Protein AF-A0A916CK05-F1 (afdb_monomer_lite)

Sequence (108 aa):
DVVGCLLRAIESDKTGIFNVAGDGVLTIHEIAARLGKRCLVLPPGLLRLALRLLKALGLTQYGPEQLDFLRYRPVLDNTRLKRDFGYVPQLTSAQAFDLYLQSHRHGA

Structure (mmCIF, N/CA/C/O backbone):
data_AF-A0A916CK05-F1
#
_entry.id   AF-A0A916CK05-F1
#
loop_
_atom_site.group_PDB
_atom_site.id
_atom_site.type_symbol
_atom_site.label_atom_id
_atom_site.label_alt_id
_atom_site.label_comp_id
_atom_site.label_asym_id
_atom_site.label_entity_id
_atom_site.label_seq_id
_atom_site.pdbx_PDB_ins_code
_atom_site.Cartn_x
_atom_site.Cartn_y
_atom_site.Cartn_z
_atom_site.occupancy
_atom_site.B_iso_or_equiv
_atom_site.auth_seq_id
_atom_site.auth_comp_id
_atom_site.auth_asym_id
_atom_site.auth_atom_id
_atom_site.pdbx_PDB_model_num
ATOM 1 N N . ASP A 1 1 ? 6.501 -7.865 -7.358 1.00 96.50 1 ASP A N 1
ATOM 2 C CA . ASP A 1 1 ? 6.494 -6.656 -8.219 1.00 96.50 1 ASP A CA 1
ATOM 3 C C . ASP A 1 1 ? 7.608 -5.660 -7.936 1.00 96.50 1 ASP A C 1
ATOM 5 O O . ASP A 1 1 ? 8.371 -5.400 -8.850 1.00 96.50 1 ASP A O 1
ATOM 9 N N . VAL A 1 2 ? 7.770 -5.133 -6.712 1.00 97.00 2 VAL A N 1
ATOM 10 C CA . VAL A 1 2 ? 8.813 -4.116 -6.413 1.00 97.00 2 VAL A CA 1
ATOM 11 C C . VAL A 1 2 ? 10.206 -4.537 -6.895 1.00 97.00 2 VAL A C 1
ATOM 13 O O . VAL A 1 2 ? 10.851 -3.783 -7.615 1.00 97.00 2 VAL A O 1
ATOM 16 N N . VAL A 1 3 ? 10.637 -5.762 -6.580 1.00 97.44 3 VAL A N 1
ATOM 17 C CA . VAL A 1 3 ? 11.917 -6.311 -7.068 1.00 97.44 3 VAL A CA 1
ATOM 18 C C . VAL A 1 3 ? 11.972 -6.340 -8.598 1.00 97.44 3 VAL A C 1
ATOM 20 O O . VAL A 1 3 ? 12.971 -5.936 -9.177 1.00 97.44 3 VAL A O 1
ATOM 23 N N . GLY A 1 4 ? 10.891 -6.750 -9.267 1.00 96.56 4 GLY A N 1
ATOM 24 C CA . GLY A 1 4 ? 10.821 -6.758 -10.729 1.00 96.56 4 GLY A CA 1
ATOM 25 C C . GLY A 1 4 ? 10.899 -5.356 -11.340 1.00 96.56 4 GLY A C 1
ATOM 26 O O . GLY A 1 4 ? 11.552 -5.179 -12.364 1.00 96.56 4 GLY A O 1
ATOM 27 N N . CYS A 1 5 ? 10.300 -4.350 -10.695 1.00 96.75 5 CYS A N 1
ATOM 28 C CA . CYS A 1 5 ? 10.472 -2.953 -11.088 1.00 96.75 5 CYS A CA 1
ATOM 29 C C . CYS A 1 5 ? 11.924 -2.495 -10.918 1.00 96.75 5 CYS A C 1
ATOM 31 O O . CYS A 1 5 ? 12.442 -1.836 -11.808 1.00 96.75 5 CYS A O 1
ATOM 33 N N . LEU A 1 6 ? 12.586 -2.849 -9.811 1.00 96.50 6 LEU A N 1
ATOM 34 C CA . LEU A 1 6 ? 13.987 -2.486 -9.573 1.00 96.50 6 LEU A CA 1
ATOM 35 C C . LEU A 1 6 ? 14.925 -3.132 -10.595 1.00 96.50 6 LEU A C 1
ATOM 37 O O . LEU A 1 6 ? 15.767 -2.441 -11.155 1.00 96.50 6 LEU A O 1
ATOM 41 N N . LEU A 1 7 ? 14.741 -4.421 -10.892 1.00 96.38 7 LEU A N 1
ATOM 42 C CA . LEU A 1 7 ? 15.510 -5.111 -11.931 1.00 96.38 7 LEU A CA 1
ATOM 43 C C . LEU A 1 7 ? 15.323 -4.431 -13.291 1.00 96.38 7 LEU A C 1
ATOM 45 O O . LEU A 1 7 ? 16.298 -4.057 -13.933 1.00 96.38 7 LEU A O 1
ATOM 49 N N . ARG A 1 8 ? 14.074 -4.144 -13.678 1.00 94.88 8 ARG A N 1
ATOM 50 C CA . ARG A 1 8 ? 13.793 -3.416 -14.922 1.00 94.88 8 ARG A CA 1
ATOM 51 C C . ARG A 1 8 ? 14.370 -1.997 -14.932 1.00 94.88 8 ARG A C 1
ATOM 53 O O . ARG A 1 8 ? 14.751 -1.514 -15.992 1.00 94.88 8 ARG A O 1
ATOM 60 N N . ALA A 1 9 ? 14.415 -1.315 -13.791 1.00 95.25 9 ALA A N 1
ATOM 61 C CA . ALA A 1 9 ? 15.016 0.012 -13.689 1.00 95.25 9 ALA A CA 1
ATOM 62 C C . ALA A 1 9 ? 16.540 -0.030 -13.873 1.00 95.25 9 ALA A C 1
ATOM 64 O O . ALA A 1 9 ? 17.103 0.915 -14.403 1.00 95.25 9 ALA A O 1
ATOM 65 N N . ILE A 1 10 ? 17.200 -1.119 -13.468 1.00 96.19 10 ILE A N 1
ATOM 66 C CA . ILE A 1 10 ? 18.637 -1.325 -13.709 1.00 96.19 10 ILE A CA 1
ATOM 67 C C . ILE A 1 10 ? 18.899 -1.647 -15.189 1.00 96.19 10 ILE A C 1
ATOM 69 O O . ILE A 1 10 ? 19.906 -1.225 -15.746 1.00 96.19 10 ILE A O 1
ATOM 73 N N . GLU A 1 11 ? 17.988 -2.377 -15.831 1.00 95.19 11 GLU A N 1
ATOM 74 C CA . GLU A 1 11 ? 18.108 -2.825 -17.225 1.00 95.19 11 GLU A CA 1
ATOM 75 C C . GLU A 1 11 ? 17.568 -1.820 -18.262 1.00 95.19 11 GLU A C 1
ATOM 77 O O . GLU A 1 11 ? 17.575 -2.111 -19.458 1.00 95.19 11 GLU A O 1
ATOM 82 N N . SER A 1 12 ? 17.053 -0.659 -17.843 1.00 93.62 12 SER A N 1
ATOM 83 C CA . SER A 1 12 ? 16.474 0.334 -18.756 1.00 93.62 12 SER A CA 1
ATOM 84 C C . SER A 1 12 ? 16.853 1.764 -18.397 1.00 93.62 12 SER A C 1
ATOM 86 O O . SER A 1 12 ? 17.025 2.101 -17.233 1.00 93.62 12 SER A O 1
ATOM 88 N N . ASP A 1 13 ? 16.857 2.648 -19.393 1.00 94.25 13 ASP A N 1
ATOM 89 C CA . ASP A 1 13 ? 17.136 4.080 -19.202 1.00 94.25 13 ASP A CA 1
ATOM 90 C C . ASP A 1 13 ? 15.910 4.877 -18.703 1.00 94.25 13 ASP A C 1
ATOM 92 O O . ASP A 1 13 ? 15.867 6.109 -18.765 1.00 94.25 13 ASP A O 1
ATOM 96 N N . LYS A 1 14 ? 14.851 4.191 -18.249 1.00 92.31 14 LYS A N 1
ATOM 97 C CA . LYS A 1 14 ? 13.596 4.839 -17.856 1.00 92.31 14 LYS A CA 1
ATOM 98 C C . LYS A 1 14 ? 13.718 5.472 -16.476 1.00 92.31 14 LYS A C 1
ATOM 100 O O . LYS A 1 14 ? 13.867 4.786 -15.470 1.00 92.31 14 LYS A O 1
ATOM 105 N N . THR A 1 15 ? 13.541 6.787 -16.421 1.00 92.94 15 THR A N 1
ATOM 106 C CA . THR A 1 15 ? 13.596 7.574 -15.185 1.00 92.94 15 THR A CA 1
ATOM 107 C C . THR A 1 15 ? 12.246 8.215 -14.869 1.00 92.94 15 THR A C 1
ATOM 109 O O . THR A 1 15 ? 11.406 8.425 -15.747 1.00 92.94 15 THR A O 1
ATOM 112 N N . GLY A 1 16 ? 12.009 8.509 -13.590 1.00 94.31 16 GLY A N 1
ATOM 113 C CA . GLY A 1 16 ? 10.806 9.201 -13.134 1.00 94.31 16 GLY A CA 1
ATOM 114 C C . GLY A 1 16 ? 10.203 8.614 -11.863 1.00 94.31 16 GLY A C 1
ATOM 115 O O . GLY A 1 16 ? 10.717 7.666 -11.275 1.00 94.31 16 GLY A O 1
ATOM 116 N N . ILE A 1 17 ? 9.089 9.209 -11.443 1.00 96.44 17 ILE A N 1
ATOM 117 C CA . ILE A 1 17 ? 8.328 8.794 -10.263 1.00 96.44 17 ILE A CA 1
ATOM 118 C C . ILE A 1 17 ? 7.149 7.941 -10.730 1.00 96.44 17 ILE A C 1
ATOM 120 O O . ILE A 1 17 ? 6.298 8.414 -11.491 1.00 96.44 17 ILE A O 1
ATOM 124 N N . PHE A 1 18 ? 7.096 6.699 -10.253 1.00 97.12 18 PHE A N 1
ATOM 125 C CA . PHE A 1 18 ? 6.056 5.731 -10.588 1.00 97.12 18 PHE A CA 1
ATOM 126 C C . PHE A 1 18 ? 5.463 5.124 -9.321 1.00 97.12 18 PHE A C 1
ATOM 128 O O . PHE A 1 18 ? 6.185 4.776 -8.389 1.00 97.12 18 PHE A O 1
ATOM 135 N N . ASN A 1 19 ? 4.144 4.946 -9.311 1.00 97.25 19 ASN A N 1
ATOM 136 C CA . ASN A 1 19 ? 3.477 4.214 -8.247 1.00 97.25 19 ASN A CA 1
ATOM 137 C C . ASN A 1 19 ? 3.536 2.716 -8.537 1.00 97.25 19 ASN A C 1
ATOM 139 O O . ASN A 1 19 ? 2.998 2.255 -9.546 1.00 97.25 19 ASN A O 1
ATOM 143 N N . VAL A 1 20 ? 4.151 1.952 -7.638 1.00 96.88 20 VAL A N 1
ATOM 144 C CA . VAL A 1 20 ?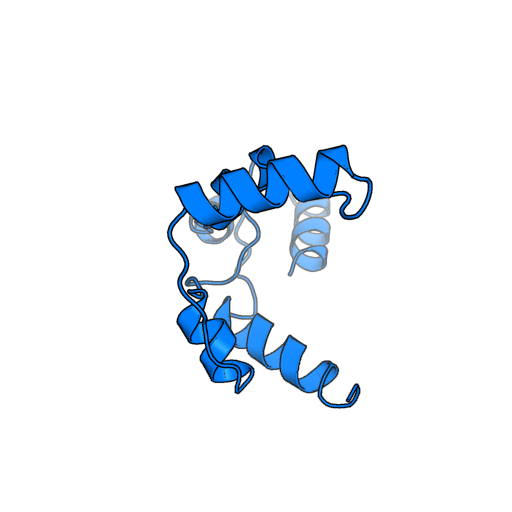 4.159 0.488 -7.709 1.00 96.88 20 VAL A CA 1
ATOM 145 C C . VAL A 1 20 ? 2.982 -0.048 -6.902 1.00 96.88 20 VAL A C 1
ATOM 147 O O . VAL A 1 20 ? 3.055 -0.165 -5.683 1.00 96.88 20 VAL A O 1
ATOM 150 N N . ALA A 1 21 ? 1.885 -0.348 -7.591 1.00 97.00 21 ALA A N 1
ATOM 151 C CA . ALA A 1 21 ? 0.671 -0.906 -7.002 1.00 97.00 21 ALA A CA 1
ATOM 152 C C . ALA A 1 21 ? -0.034 -1.822 -8.003 1.00 97.00 21 ALA A C 1
ATOM 154 O O . ALA A 1 21 ? 0.051 -1.582 -9.207 1.00 97.00 21 ALA A O 1
ATOM 155 N N . GLY A 1 22 ? -0.737 -2.843 -7.511 1.00 97.31 22 GLY A N 1
ATOM 156 C CA . GLY A 1 22 ? -1.625 -3.661 -8.333 1.00 97.31 22 GLY A CA 1
ATOM 157 C C . GLY A 1 22 ? -2.855 -2.879 -8.795 1.00 97.31 22 GLY A C 1
ATOM 158 O O . GLY A 1 22 ? -3.172 -1.819 -8.258 1.00 97.31 22 GLY A O 1
ATOM 159 N N . ASP A 1 23 ? -3.562 -3.409 -9.790 1.00 97.88 23 ASP A N 1
ATOM 160 C CA . ASP A 1 23 ? -4.807 -2.794 -10.254 1.00 97.88 23 ASP A CA 1
ATOM 161 C C . ASP A 1 23 ? -5.902 -2.838 -9.184 1.00 97.88 23 ASP A C 1
ATOM 163 O O . ASP A 1 23 ? -6.018 -3.796 -8.411 1.00 97.88 23 ASP A O 1
ATOM 167 N N . GLY A 1 24 ? -6.720 -1.786 -9.168 1.00 96.38 24 GLY A N 1
ATOM 168 C CA . GLY A 1 24 ? -7.812 -1.618 -8.219 1.00 96.38 24 GLY A CA 1
ATOM 169 C C . GLY A 1 24 ? -7.356 -1.237 -6.810 1.00 96.38 24 GLY A C 1
ATOM 170 O O . GLY A 1 24 ? -6.172 -1.113 -6.497 1.00 96.38 24 GLY A O 1
ATOM 171 N N . VAL A 1 25 ? -8.340 -1.043 -5.938 1.00 95.69 25 VAL A N 1
ATOM 172 C CA . VAL A 1 25 ? -8.151 -0.649 -4.540 1.00 95.69 25 VAL A CA 1
ATOM 173 C C . VAL A 1 25 ? -9.012 -1.534 -3.651 1.00 95.69 25 VAL A C 1
ATOM 175 O O . VAL A 1 25 ? -10.050 -2.020 -4.087 1.00 95.69 25 VAL A O 1
ATOM 178 N N . LEU A 1 26 ? -8.594 -1.719 -2.400 1.00 95.06 26 LEU A N 1
ATOM 179 C CA . LEU A 1 26 ? -9.424 -2.343 -1.373 1.00 95.06 26 LEU A CA 1
ATOM 180 C C . LEU A 1 26 ? -9.854 -1.304 -0.337 1.00 95.06 26 LEU A C 1
ATOM 182 O O . LEU A 1 26 ? -9.040 -0.562 0.235 1.00 95.06 26 LEU A O 1
ATOM 186 N N . THR A 1 27 ? -11.151 -1.269 -0.068 1.00 93.50 27 THR A N 1
ATOM 187 C CA . THR A 1 27 ? -11.744 -0.535 1.046 1.00 93.50 27 THR A CA 1
ATOM 188 C C . THR A 1 27 ? -11.508 -1.268 2.368 1.00 93.50 27 THR A C 1
ATOM 190 O O . THR A 1 27 ? -11.256 -2.472 2.409 1.00 93.50 27 THR A O 1
ATOM 193 N N . ILE A 1 28 ? -11.629 -0.549 3.488 1.00 92.25 28 ILE A N 1
ATOM 194 C CA . ILE A 1 28 ? -11.537 -1.155 4.827 1.00 92.25 28 ILE A CA 1
ATOM 195 C C . ILE A 1 28 ? -12.616 -2.230 5.022 1.00 92.25 28 ILE A C 1
ATOM 197 O O . ILE A 1 28 ? -12.342 -3.265 5.621 1.00 92.25 28 ILE A O 1
ATOM 201 N N . HIS A 1 29 ? -13.820 -2.019 4.486 1.00 93.62 29 HIS A N 1
ATOM 202 C CA . HIS A 1 29 ? -14.915 -2.984 4.586 1.00 93.62 29 HIS A CA 1
ATOM 203 C C . HIS A 1 29 ? -14.608 -4.277 3.821 1.00 93.62 29 HIS A C 1
ATOM 205 O O . HIS A 1 29 ? -14.831 -5.363 4.346 1.00 93.62 29 HIS A O 1
ATOM 211 N N . GLU A 1 30 ? -14.029 -4.176 2.624 1.00 95.50 30 GLU A N 1
ATOM 212 C CA . GLU A 1 30 ? -13.602 -5.338 1.837 1.00 95.50 30 GLU A CA 1
ATOM 213 C C . GLU A 1 30 ? -12.448 -6.105 2.489 1.00 95.50 30 GLU A C 1
ATOM 215 O O . GLU A 1 30 ? -12.423 -7.336 2.440 1.00 95.50 30 GLU A O 1
ATOM 220 N N . ILE A 1 31 ? -11.509 -5.389 3.113 1.00 94.94 31 ILE A N 1
ATOM 221 C CA . ILE A 1 31 ? -10.431 -5.978 3.916 1.00 94.94 31 ILE A CA 1
ATOM 222 C C . ILE A 1 31 ? -11.020 -6.718 5.123 1.00 94.94 31 ILE A C 1
ATOM 224 O O . ILE A 1 31 ? -10.683 -7.875 5.364 1.00 94.94 31 ILE A O 1
ATOM 228 N N . ALA A 1 32 ? -11.926 -6.076 5.866 1.00 94.38 32 ALA A N 1
ATOM 229 C CA . ALA A 1 32 ? -12.568 -6.657 7.042 1.00 94.38 32 ALA A CA 1
ATOM 230 C C . ALA A 1 32 ? -13.378 -7.913 6.685 1.00 94.38 32 ALA A C 1
ATOM 232 O O . ALA A 1 32 ? -13.244 -8.931 7.361 1.00 94.38 32 ALA A O 1
ATOM 233 N N . ALA A 1 33 ? -14.135 -7.875 5.584 1.00 95.12 33 ALA A N 1
ATOM 234 C CA . ALA A 1 33 ? -14.883 -9.022 5.079 1.00 95.12 33 ALA A CA 1
ATOM 235 C C . ALA A 1 33 ? -13.963 -10.210 4.752 1.00 95.12 33 ALA A C 1
ATOM 237 O O . ALA A 1 33 ? -14.220 -11.323 5.207 1.00 95.12 33 ALA A O 1
ATOM 238 N N . ARG A 1 34 ? -12.847 -9.976 4.046 1.00 94.81 34 ARG A N 1
ATOM 239 C CA . ARG A 1 34 ? -11.846 -11.018 3.738 1.00 94.81 34 ARG A CA 1
ATOM 240 C C . ARG A 1 34 ? -11.158 -11.585 4.981 1.00 94.81 34 ARG A C 1
ATOM 242 O O . ARG A 1 34 ? -10.811 -12.761 5.009 1.00 94.81 34 ARG A O 1
ATOM 249 N N . LEU A 1 35 ? -10.986 -10.760 6.013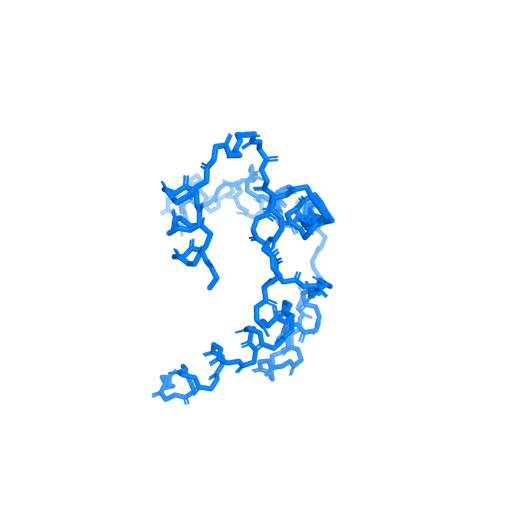 1.00 93.62 35 LEU A N 1
ATOM 250 C CA . LEU A 1 35 ? -10.451 -11.164 7.316 1.00 93.62 35 LEU A CA 1
ATOM 251 C C . LEU A 1 35 ? -11.484 -11.859 8.220 1.00 93.62 35 LEU A C 1
ATOM 253 O O . LEU A 1 35 ? -11.112 -12.317 9.298 1.00 93.62 35 LEU A O 1
ATOM 257 N N . GLY A 1 36 ? -12.768 -11.887 7.847 1.00 93.56 36 GLY A N 1
ATOM 258 C CA . GLY A 1 36 ? -13.844 -12.354 8.727 1.00 93.56 36 GLY A CA 1
ATOM 259 C C . GLY A 1 36 ? -14.045 -11.473 9.969 1.00 93.56 36 GLY A C 1
ATOM 260 O O . GLY A 1 36 ? -14.507 -11.953 11.002 1.00 93.56 36 GLY A O 1
ATOM 261 N N . LYS A 1 37 ? -13.674 -10.188 9.903 1.00 94.12 37 LYS A N 1
ATOM 262 C CA . LYS A 1 37 ? -13.757 -9.233 11.018 1.00 94.12 37 LYS A CA 1
ATOM 263 C C . LYS A 1 37 ? -14.895 -8.236 10.814 1.00 94.12 37 LYS A C 1
ATOM 265 O O . LYS A 1 37 ? -15.203 -7.830 9.696 1.00 94.12 37 LYS A O 1
ATOM 270 N N . ARG A 1 38 ? -15.501 -7.791 11.918 1.00 93.81 38 ARG A N 1
ATOM 271 C CA . ARG A 1 38 ? -16.498 -6.708 11.904 1.00 93.81 38 ARG A CA 1
ATOM 272 C C . ARG A 1 38 ? -15.785 -5.356 11.872 1.00 93.81 38 ARG A C 1
ATOM 274 O O . ARG A 1 38 ? -14.823 -5.150 12.608 1.00 93.81 38 ARG A O 1
ATOM 281 N N . CYS A 1 39 ? -16.273 -4.436 11.045 1.00 92.62 39 CYS A N 1
ATOM 282 C CA . CYS A 1 39 ? -15.773 -3.064 10.999 1.00 92.62 39 CYS A CA 1
ATOM 283 C C . CYS A 1 39 ? -16.567 -2.187 11.978 1.00 92.62 39 CYS A C 1
ATOM 285 O O . CYS A 1 39 ? -17.789 -2.096 11.865 1.00 92.62 39 CYS A O 1
ATOM 287 N N . LEU A 1 40 ? -15.886 -1.540 12.928 1.00 91.44 40 LEU A N 1
ATOM 288 C CA . LEU A 1 40 ? -16.488 -0.555 13.829 1.00 91.44 40 LEU A CA 1
ATOM 289 C C . LEU A 1 40 ? -16.255 0.849 13.262 1.00 91.44 40 LEU A C 1
ATOM 291 O O . LEU A 1 40 ? -15.112 1.283 13.127 1.00 91.44 40 LEU A O 1
ATOM 295 N N . VAL A 1 41 ? -17.333 1.561 12.939 1.00 90.12 41 VAL A N 1
ATOM 296 C CA . VAL A 1 41 ? -17.264 2.929 12.409 1.00 90.12 41 VAL A CA 1
ATOM 297 C C . VAL A 1 41 ? -17.507 3.910 13.550 1.00 90.12 41 VAL A C 1
ATOM 299 O O . VAL A 1 41 ? -18.592 3.945 14.124 1.00 90.12 41 VAL A O 1
ATOM 302 N N . LEU A 1 42 ? -16.488 4.701 13.887 1.00 90.38 42 LEU A N 1
ATOM 303 C CA . LEU A 1 42 ? -16.539 5.683 14.970 1.00 90.38 42 LEU A CA 1
ATOM 304 C C . LEU A 1 42 ? -16.488 7.115 14.419 1.00 90.38 42 LEU A C 1
ATOM 306 O O . LEU A 1 42 ? -15.768 7.368 13.448 1.00 90.38 42 LEU A O 1
ATOM 310 N N . PRO A 1 43 ? -17.179 8.081 15.053 1.00 91.50 43 PRO A N 1
ATOM 311 C CA . PRO A 1 43 ? -17.043 9.488 14.701 1.00 91.50 43 PRO A CA 1
ATOM 312 C C . PRO A 1 43 ? -15.584 9.966 14.839 1.00 91.50 43 PRO A C 1
ATOM 314 O O . PRO A 1 43 ? -14.968 9.742 15.886 1.00 91.50 43 PRO A O 1
ATOM 317 N N . PRO A 1 44 ? -15.024 10.693 13.851 1.00 90.12 44 PRO A N 1
ATOM 318 C CA . PRO A 1 44 ? -13.627 11.133 13.899 1.00 90.12 44 PRO A CA 1
ATOM 319 C C . PRO A 1 44 ? -13.285 11.996 15.120 1.00 90.12 44 PRO A C 1
ATOM 321 O O . PRO A 1 44 ? -12.185 11.894 15.655 1.00 90.12 44 PRO A O 1
ATOM 324 N N . GLY A 1 45 ? -14.220 12.833 15.585 1.00 92.12 45 GLY A N 1
ATOM 325 C CA . GLY A 1 45 ? -14.021 13.679 16.767 1.00 92.12 45 GLY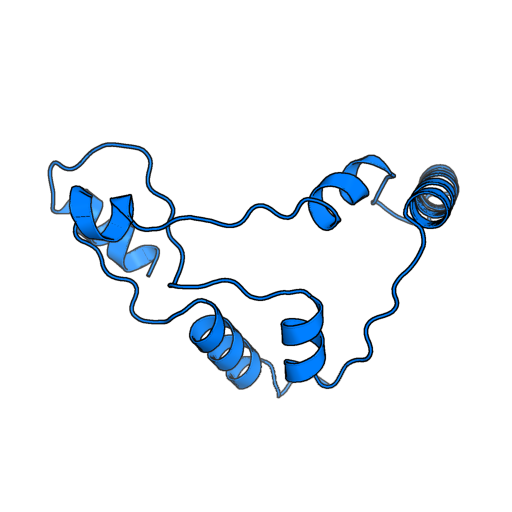 A CA 1
ATOM 326 C C . GLY A 1 45 ? -13.829 12.870 18.052 1.00 92.12 45 GLY A C 1
ATOM 327 O O . GLY A 1 45 ? -12.928 13.172 18.833 1.00 92.12 45 GLY A O 1
ATOM 328 N N . LEU A 1 46 ? -14.612 11.797 18.220 1.00 93.56 46 LEU A N 1
ATOM 329 C CA . LEU A 1 46 ? -14.488 10.880 19.353 1.00 93.56 46 LEU A CA 1
ATOM 330 C C . LEU A 1 46 ? -13.115 10.203 19.349 1.00 93.56 46 LEU A C 1
ATOM 332 O O . LEU A 1 46 ? -12.417 10.199 20.361 1.00 93.56 46 LEU A O 1
ATOM 336 N N . LEU A 1 47 ? -12.699 9.690 18.189 1.00 92.56 47 LEU A N 1
ATOM 337 C CA . LEU A 1 47 ? -11.424 8.990 18.058 1.00 92.56 47 LEU A CA 1
ATOM 338 C C . LEU A 1 47 ? -10.231 9.940 18.257 1.00 92.56 47 LEU A C 1
ATOM 340 O O . LEU A 1 47 ? -9.252 9.583 18.908 1.00 92.56 47 LEU A O 1
ATOM 344 N N . ARG A 1 48 ? -10.341 11.187 17.781 1.00 93.00 48 ARG A N 1
ATOM 345 C CA . ARG A 1 48 ? -9.340 12.242 17.992 1.00 93.00 48 ARG A CA 1
ATOM 346 C C . ARG A 1 48 ? -9.176 12.585 19.474 1.00 93.00 48 ARG A C 1
ATOM 348 O O . ARG A 1 48 ? -8.046 12.721 19.937 1.00 93.00 48 ARG A O 1
ATOM 355 N N . LEU A 1 49 ? -10.279 12.723 20.215 1.00 94.25 49 LEU A N 1
ATOM 356 C CA . LEU A 1 49 ? -10.244 12.982 21.656 1.00 94.25 49 LEU A CA 1
ATOM 357 C C . LEU A 1 49 ? -9.626 11.805 22.419 1.00 94.25 49 LEU A C 1
ATOM 359 O O . LEU A 1 49 ? -8.732 12.013 23.235 1.00 94.25 49 LEU A O 1
ATOM 363 N N . ALA A 1 50 ? -10.053 10.579 22.106 1.00 93.75 50 ALA A N 1
ATOM 364 C CA . ALA A 1 50 ? -9.520 9.372 22.728 1.00 93.75 50 ALA A CA 1
ATOM 365 C C . ALA A 1 50 ? -8.001 9.246 22.519 1.00 93.75 50 ALA A C 1
ATOM 367 O O . ALA A 1 50 ? -7.266 9.084 23.490 1.00 93.75 50 ALA A O 1
ATOM 368 N N . LEU A 1 51 ? -7.512 9.410 21.282 1.00 93.25 51 LEU A N 1
ATOM 369 C CA . LEU A 1 51 ? -6.075 9.357 20.981 1.00 93.25 51 LEU A CA 1
ATOM 370 C C . LEU A 1 51 ? -5.284 10.462 21.696 1.00 93.25 51 LEU A C 1
ATOM 372 O O . LEU A 1 51 ? -4.186 10.204 22.181 1.00 93.25 51 LEU A O 1
ATOM 376 N N . ARG A 1 52 ? -5.837 11.679 21.826 1.00 93.81 52 ARG A N 1
ATOM 377 C CA . ARG A 1 52 ? -5.195 12.763 22.596 1.00 93.81 52 ARG A CA 1
ATOM 378 C C . ARG A 1 52 ? -4.996 12.386 24.062 1.00 93.81 52 ARG A C 1
ATOM 380 O O . ARG A 1 52 ? -3.906 12.596 24.586 1.00 93.81 52 ARG A O 1
ATOM 387 N N . LEU A 1 53 ? -6.029 11.841 24.705 1.00 95.62 53 LEU A N 1
ATOM 388 C CA . LEU A 1 53 ? -5.970 11.437 26.112 1.00 95.62 53 LEU A CA 1
ATOM 389 C C . LEU A 1 53 ? -5.020 10.256 26.315 1.00 95.62 53 LEU A C 1
ATOM 391 O O . LEU A 1 53 ? -4.136 10.322 27.163 1.00 95.62 53 LEU A O 1
ATOM 395 N N . LEU A 1 54 ? -5.150 9.206 25.500 1.00 94.88 54 LEU A N 1
ATOM 396 C CA . LEU A 1 54 ? -4.295 8.023 25.595 1.00 94.88 54 LEU A CA 1
ATOM 397 C C . LEU A 1 54 ? -2.815 8.371 25.386 1.00 94.88 54 LEU A C 1
ATOM 399 O O . LEU A 1 54 ? -1.966 7.847 26.103 1.00 94.88 54 LEU A O 1
ATOM 403 N N . LYS A 1 55 ? -2.498 9.277 24.449 1.00 93.38 55 LYS A N 1
ATOM 404 C CA . LYS A 1 55 ? -1.122 9.736 24.211 1.00 93.38 55 LYS A CA 1
ATOM 405 C C . LYS A 1 55 ? -0.584 10.555 25.384 1.00 93.38 55 LYS A C 1
ATOM 407 O O . LYS A 1 55 ? 0.547 10.333 25.799 1.00 93.38 55 LYS A O 1
ATOM 412 N N . ALA A 1 56 ? -1.391 11.457 25.951 1.00 93.50 56 ALA A N 1
ATOM 413 C CA . ALA A 1 56 ? -1.002 12.238 27.129 1.00 93.50 56 ALA A CA 1
ATOM 414 C C . ALA A 1 56 ? -0.720 11.356 28.360 1.00 93.50 56 ALA A C 1
ATOM 416 O O . ALA A 1 56 ? 0.146 11.686 29.163 1.00 93.50 56 ALA A O 1
ATOM 417 N N . LEU A 1 57 ? -1.416 10.222 28.481 1.00 96.38 57 LEU A N 1
ATOM 418 C CA . LEU A 1 57 ? -1.211 9.229 29.540 1.00 96.38 57 LEU A CA 1
ATOM 419 C C . LEU A 1 57 ? -0.086 8.219 29.240 1.00 96.38 57 LEU A C 1
ATOM 421 O O . LEU A 1 57 ? 0.158 7.333 30.052 1.00 96.38 57 LEU A O 1
ATOM 425 N N . GLY A 1 58 ? 0.573 8.299 28.078 1.00 94.31 58 GLY A N 1
ATOM 426 C CA . GLY A 1 58 ? 1.610 7.342 27.671 1.00 94.31 58 GLY A CA 1
ATOM 427 C C . GLY A 1 58 ? 1.090 5.938 27.327 1.00 94.31 58 GLY A C 1
ATOM 428 O O . GLY A 1 58 ? 1.877 5.004 27.220 1.00 94.31 58 GLY A O 1
ATOM 429 N N . LEU A 1 59 ? -0.225 5.774 27.137 1.00 95.50 59 LEU A N 1
ATOM 430 C CA . LEU A 1 59 ? -0.877 4.484 26.860 1.00 95.50 59 LEU A CA 1
ATOM 431 C C . LEU A 1 59 ? -0.900 4.121 25.369 1.00 95.50 59 LEU A C 1
ATOM 433 O O . LEU A 1 59 ? -1.296 3.020 24.994 1.00 95.50 59 LEU A O 1
ATOM 437 N N . THR A 1 60 ? -0.509 5.049 24.498 1.00 91.44 60 THR A N 1
ATOM 438 C CA . THR A 1 60 ? -0.346 4.800 23.067 1.00 91.44 60 THR A CA 1
ATOM 439 C C . THR A 1 60 ? 0.745 5.685 22.481 1.00 91.44 60 THR A C 1
ATOM 441 O O . THR A 1 60 ? 0.923 6.833 22.887 1.00 91.44 60 THR A O 1
ATOM 444 N N . GLN A 1 61 ? 1.441 5.163 21.474 1.00 89.12 61 GLN A N 1
ATOM 445 C CA . GLN A 1 61 ? 2.365 5.934 20.638 1.00 89.12 61 GLN A CA 1
ATOM 446 C C . GLN A 1 61 ? 1.630 6.794 19.589 1.00 89.12 61 GLN A C 1
ATOM 448 O O . GLN A 1 61 ? 2.222 7.685 18.980 1.00 89.12 61 GLN A O 1
ATOM 453 N N . TYR A 1 62 ? 0.340 6.528 19.363 1.00 85.81 62 TYR A N 1
ATOM 454 C CA . TYR A 1 62 ? -0.443 7.115 18.281 1.00 85.81 62 TYR A CA 1
ATOM 455 C C . TYR A 1 62 ? -1.198 8.361 18.741 1.00 85.81 62 TYR A C 1
ATOM 457 O O . TYR A 1 62 ? -2.009 8.315 19.662 1.00 85.81 62 TYR A O 1
ATOM 465 N N . GLY A 1 63 ? -0.946 9.494 18.089 1.00 83.44 63 GLY A N 1
ATOM 466 C CA . GLY A 1 63 ? -1.677 10.730 18.348 1.00 83.44 63 GLY A CA 1
ATOM 467 C C . GLY A 1 63 ? -2.804 10.997 17.350 1.00 83.44 63 GLY A C 1
ATOM 468 O O . GLY A 1 63 ? -2.963 10.273 16.362 1.00 83.44 63 GLY A O 1
ATOM 469 N N . PRO A 1 64 ? -3.597 12.057 17.590 1.00 84.62 64 PRO A N 1
ATOM 470 C CA . PRO A 1 64 ? -4.685 12.465 16.700 1.00 84.62 64 PRO A CA 1
ATOM 471 C C . PRO A 1 64 ? -4.244 12.714 15.248 1.00 84.62 64 PRO A C 1
ATOM 473 O O . PRO A 1 64 ? -5.063 12.588 14.343 1.00 84.62 64 PRO A O 1
ATOM 476 N N . GLU A 1 65 ? -2.975 13.054 15.023 1.00 83.44 65 GLU A N 1
ATOM 477 C CA . GLU A 1 65 ? -2.377 13.314 13.712 1.00 83.44 65 GLU A CA 1
ATOM 478 C C . GLU A 1 65 ? -2.430 12.113 12.758 1.00 83.44 65 GLU A C 1
ATOM 480 O O . GLU A 1 65 ? -2.543 12.288 11.548 1.00 83.44 65 GLU A O 1
ATOM 485 N N . GLN A 1 66 ? -2.416 10.885 13.280 1.00 81.88 66 GLN A N 1
ATOM 486 C CA . GLN A 1 66 ? -2.463 9.684 12.441 1.00 81.88 66 GLN A CA 1
ATOM 487 C C . GLN A 1 66 ? -3.855 9.399 11.879 1.00 81.88 66 GLN A C 1
ATOM 489 O O . GLN A 1 66 ? -4.004 8.654 10.908 1.00 81.88 66 GLN A O 1
ATOM 494 N N . LEU A 1 67 ? -4.886 9.997 12.476 1.00 85.31 67 LEU A N 1
ATOM 495 C CA . LEU A 1 67 ? -6.263 9.720 12.107 1.00 85.31 67 LEU A CA 1
ATOM 496 C C . LEU A 1 67 ? -6.582 10.185 10.685 1.00 85.31 67 LEU A C 1
ATOM 498 O O . LEU A 1 67 ? -7.332 9.516 9.976 1.00 85.31 67 LEU A O 1
ATOM 502 N N . ASP A 1 68 ? -6.006 11.306 10.255 1.00 86.12 68 ASP A N 1
ATOM 503 C CA . ASP A 1 68 ? -6.302 11.858 8.936 1.00 86.12 68 ASP A CA 1
ATOM 504 C C . ASP A 1 68 ? -5.722 10.973 7.818 1.00 86.12 68 ASP A C 1
ATOM 506 O O . ASP A 1 68 ? -6.367 10.824 6.785 1.00 86.12 68 ASP A O 1
ATOM 510 N N . PHE A 1 69 ? -4.609 10.265 8.055 1.00 82.88 69 PHE A N 1
ATOM 511 C CA . PHE A 1 69 ? -4.089 9.262 7.115 1.00 82.88 69 PHE A CA 1
ATOM 512 C C . PHE A 1 69 ? -5.020 8.048 6.981 1.00 82.88 69 PHE A C 1
ATOM 514 O O . PHE A 1 69 ? -5.234 7.534 5.885 1.00 82.88 69 PHE A O 1
ATOM 521 N N . LEU A 1 70 ? -5.621 7.599 8.088 1.00 83.44 70 LEU A N 1
ATOM 522 C CA . LEU A 1 70 ? -6.599 6.505 8.072 1.00 83.44 70 LEU A CA 1
ATOM 523 C C . LEU A 1 70 ? -7.929 6.924 7.438 1.00 83.44 70 LEU A C 1
ATOM 525 O O . LEU A 1 70 ? -8.596 6.105 6.806 1.00 83.44 70 LEU A O 1
ATOM 529 N N . ARG A 1 71 ? -8.320 8.192 7.603 1.00 85.88 71 ARG A N 1
ATOM 530 C CA . ARG A 1 71 ? -9.544 8.757 7.025 1.00 85.88 71 ARG A CA 1
ATOM 531 C C . ARG A 1 71 ? -9.399 9.002 5.526 1.00 85.88 71 ARG A C 1
ATOM 533 O O . ARG A 1 71 ? -10.299 8.663 4.763 1.00 85.88 71 ARG A O 1
ATOM 540 N N . TYR A 1 72 ? -8.272 9.572 5.119 1.00 87.31 72 TYR A N 1
ATOM 541 C CA . TYR A 1 72 ? -7.955 9.940 3.744 1.00 87.31 72 TYR A CA 1
ATOM 542 C C . TYR A 1 72 ? -6.822 9.056 3.230 1.00 87.31 72 TYR A C 1
ATOM 544 O O . TYR A 1 72 ? -5.726 9.526 2.924 1.00 87.31 72 TYR A O 1
ATOM 552 N N . ARG A 1 73 ? -7.084 7.745 3.177 1.00 86.19 73 ARG A N 1
ATOM 553 C CA . ARG A 1 73 ? -6.070 6.776 2.756 1.00 86.19 73 ARG A CA 1
ATOM 554 C C . ARG A 1 73 ? -5.648 7.061 1.317 1.00 86.19 73 ARG A C 1
ATOM 556 O O . ARG A 1 73 ? -6.517 7.057 0.439 1.00 86.19 73 ARG A O 1
ATOM 563 N N . PRO A 1 74 ? -4.348 7.245 1.052 1.00 88.88 74 PRO A N 1
ATOM 564 C CA . PRO A 1 74 ? -3.879 7.380 -0.310 1.00 88.88 74 PRO A CA 1
ATOM 565 C C . PRO A 1 74 ? -4.132 6.075 -1.066 1.00 88.88 74 PRO A C 1
ATOM 567 O O . PRO A 1 74 ? -3.878 4.977 -0.565 1.00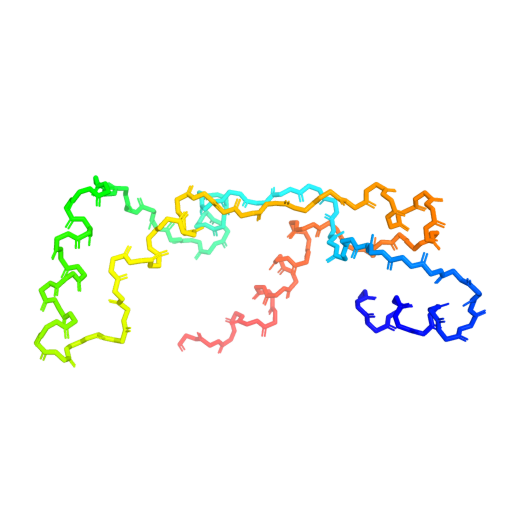 88.88 74 PRO A O 1
ATOM 570 N N . VAL A 1 75 ? -4.638 6.214 -2.285 1.00 93.25 75 VAL A N 1
ATOM 571 C CA . VAL A 1 75 ? -4.701 5.143 -3.277 1.00 93.25 75 VAL A CA 1
ATOM 572 C C . VAL A 1 75 ? -3.766 5.496 -4.421 1.00 93.25 75 VAL A C 1
ATOM 574 O O . VAL A 1 75 ? -3.477 6.669 -4.656 1.00 93.25 75 VAL A O 1
ATOM 577 N N . LEU A 1 76 ? -3.255 4.477 -5.102 1.00 95.62 76 LEU A N 1
ATOM 578 C CA . LEU A 1 76 ? -2.193 4.635 -6.081 1.00 95.62 76 LEU A CA 1
ATOM 579 C C . LEU A 1 76 ? -2.708 4.316 -7.483 1.00 95.62 76 LEU A C 1
ATOM 581 O O . LEU A 1 76 ? -3.239 3.235 -7.716 1.00 95.62 76 LEU A O 1
ATOM 585 N N . ASP A 1 77 ? -2.510 5.246 -8.415 1.00 96.69 77 ASP A N 1
ATOM 586 C CA . ASP A 1 77 ? -2.710 5.004 -9.844 1.00 96.69 77 ASP A CA 1
ATOM 587 C C . ASP A 1 77 ? -1.409 4.479 -10.463 1.00 96.69 77 ASP A C 1
ATOM 589 O O . ASP A 1 77 ? -0.376 5.158 -10.433 1.00 96.69 77 ASP A O 1
ATOM 593 N N . ASN A 1 78 ? -1.464 3.272 -11.026 1.00 97.81 78 ASN A N 1
ATOM 594 C CA . ASN A 1 78 ? -0.336 2.595 -11.661 1.00 97.81 78 ASN A CA 1
ATOM 595 C C . ASN A 1 78 ? -0.296 2.777 -13.193 1.00 97.81 78 ASN A C 1
ATOM 597 O O . ASN A 1 78 ? 0.528 2.153 -13.863 1.00 97.81 78 ASN A O 1
ATOM 601 N N . THR A 1 79 ? -1.141 3.635 -13.773 1.00 98.06 79 THR A N 1
ATOM 602 C CA . THR A 1 79 ? -1.229 3.827 -15.230 1.00 98.06 79 THR A CA 1
ATOM 603 C C . THR A 1 79 ? 0.126 4.180 -15.839 1.00 98.06 79 THR A C 1
ATOM 605 O O . THR A 1 79 ? 0.532 3.579 -16.833 1.00 98.06 79 THR A O 1
ATOM 608 N N . ARG A 1 80 ? 0.886 5.090 -15.211 1.00 97.88 80 ARG A N 1
ATOM 609 C CA . ARG A 1 80 ? 2.242 5.448 -15.669 1.00 97.88 80 ARG A CA 1
ATOM 610 C C . ARG A 1 80 ? 3.246 4.306 -15.515 1.00 97.88 80 ARG A C 1
ATOM 612 O O . ARG A 1 80 ? 4.138 4.183 -16.347 1.00 97.88 80 ARG A O 1
ATOM 619 N N . LEU A 1 81 ? 3.098 3.450 -14.500 1.00 97.94 81 LEU A N 1
ATOM 620 C CA . LEU A 1 81 ? 3.954 2.269 -14.340 1.00 97.94 81 LEU A CA 1
ATOM 621 C C . LEU A 1 81 ? 3.770 1.305 -15.524 1.00 97.94 81 LEU A C 1
ATOM 623 O O . LEU A 1 81 ? 4.742 0.826 -16.104 1.00 97.94 81 LEU A O 1
ATOM 627 N N . LYS A 1 82 ? 2.518 1.070 -15.923 1.00 97.69 82 LYS A N 1
ATOM 628 C CA . LYS A 1 82 ? 2.193 0.152 -17.020 1.00 97.69 82 LYS A CA 1
ATOM 629 C C . LYS A 1 82 ? 2.514 0.751 -18.388 1.00 97.69 82 LYS A C 1
ATOM 631 O O . LYS A 1 82 ? 3.136 0.085 -19.206 1.00 97.69 82 LYS A O 1
ATOM 636 N N . ARG A 1 83 ? 2.121 2.005 -18.628 1.00 97.62 83 ARG A N 1
ATOM 637 C CA . ARG A 1 83 ? 2.249 2.675 -19.932 1.00 97.62 83 ARG A CA 1
ATOM 638 C C . ARG A 1 83 ? 3.657 3.208 -20.193 1.00 97.62 83 ARG A C 1
ATOM 640 O O . ARG A 1 83 ? 4.230 2.921 -21.237 1.00 97.62 83 ARG A O 1
ATOM 647 N N . ASP A 1 84 ? 4.208 3.975 -19.254 1.00 96.69 84 ASP A N 1
ATOM 648 C CA . ASP A 1 84 ? 5.454 4.720 -19.472 1.00 96.69 84 ASP A CA 1
ATOM 649 C C . ASP A 1 84 ? 6.657 3.888 -19.022 1.00 96.69 84 ASP A C 1
ATOM 651 O O . ASP A 1 84 ? 7.605 3.718 -19.783 1.00 96.69 84 ASP A O 1
ATOM 655 N N . PHE A 1 85 ? 6.611 3.306 -17.817 1.00 97.31 85 PHE A N 1
ATOM 656 C CA . PHE A 1 85 ? 7.681 2.439 -17.306 1.00 97.31 85 PHE A CA 1
ATOM 657 C C . PHE A 1 85 ? 7.654 1.046 -17.966 1.00 97.31 85 PHE A C 1
ATOM 659 O O . PHE A 1 85 ? 8.699 0.460 -18.250 1.00 97.31 85 PHE A O 1
ATOM 666 N N . GLY A 1 86 ? 6.477 0.564 -18.369 1.00 95.81 86 GLY A N 1
ATOM 667 C CA . GLY A 1 86 ? 6.303 -0.688 -19.110 1.00 95.81 86 GLY A CA 1
ATOM 668 C C . GLY A 1 86 ? 6.215 -1.930 -18.226 1.00 95.81 86 GLY A C 1
ATOM 669 O O . GLY A 1 86 ? 6.301 -3.039 -18.746 1.00 95.81 86 GLY A O 1
ATOM 670 N N . TYR A 1 87 ? 6.093 -1.782 -16.902 1.00 97.12 87 TYR A N 1
ATOM 671 C CA . TYR A 1 87 ? 5.943 -2.902 -15.969 1.00 97.12 87 TYR A CA 1
ATOM 672 C C . TYR A 1 87 ? 4.477 -3.094 -15.594 1.00 97.12 87 TYR A C 1
ATOM 674 O O . TYR A 1 87 ? 3.832 -2.173 -15.095 1.00 97.12 87 TYR A O 1
ATOM 682 N N . VAL A 1 88 ? 3.966 -4.305 -15.809 1.00 97.88 88 VAL A N 1
ATOM 683 C CA . VAL A 1 88 ? 2.617 -4.698 -15.399 1.00 97.88 88 VAL A CA 1
ATOM 684 C C . VAL A 1 88 ? 2.737 -5.568 -14.149 1.00 97.88 88 VAL A C 1
ATOM 686 O O . VAL A 1 88 ? 3.347 -6.635 -14.233 1.00 97.88 88 VAL A O 1
ATOM 689 N N . PRO A 1 89 ? 2.204 -5.120 -12.996 1.00 98.00 89 PRO A N 1
ATOM 690 C CA . PRO A 1 89 ? 2.176 -5.928 -11.786 1.00 98.00 89 PRO A CA 1
ATOM 691 C C . PRO A 1 89 ? 1.479 -7.268 -12.013 1.00 98.00 89 PRO A C 1
ATOM 693 O O . PRO A 1 89 ? 0.471 -7.335 -12.715 1.00 98.00 89 PRO A O 1
ATOM 696 N N . GLN A 1 90 ? 1.999 -8.327 -11.398 1.00 97.75 90 GLN A N 1
ATOM 697 C CA . GLN A 1 90 ? 1.491 -9.687 -11.599 1.00 97.75 90 GLN A CA 1
ATOM 698 C C . GLN A 1 90 ? 0.119 -9.914 -10.958 1.00 97.75 90 GLN A C 1
ATOM 700 O O . GLN A 1 90 ? -0.656 -10.741 -11.434 1.00 97.75 90 GLN A O 1
ATOM 705 N N . LEU A 1 91 ? -0.172 -9.193 -9.873 1.00 98.12 91 LEU A N 1
ATOM 706 C CA . LEU A 1 91 ? -1.398 -9.324 -9.096 1.00 98.12 91 LEU A CA 1
ATOM 707 C C . LEU A 1 91 ? -2.106 -7.973 -8.975 1.00 98.12 91 LEU A C 1
ATOM 709 O O . LEU A 1 91 ? -1.481 -6.921 -8.818 1.00 98.12 91 LEU A O 1
ATOM 713 N N . THR A 1 92 ? -3.435 -8.014 -8.982 1.00 98.12 92 THR A N 1
ATOM 714 C CA . THR A 1 92 ? -4.275 -6.895 -8.530 1.00 98.12 92 THR A CA 1
ATOM 715 C C . THR A 1 92 ? -4.079 -6.642 -7.032 1.00 98.12 92 THR A C 1
ATOM 717 O O . THR A 1 92 ? -3.639 -7.527 -6.292 1.00 98.12 92 THR A O 1
ATOM 720 N N . SER A 1 93 ? -4.471 -5.459 -6.548 1.00 97.19 93 SER A N 1
ATOM 721 C CA . SER A 1 93 ? -4.436 -5.143 -5.110 1.00 97.19 93 SER A CA 1
ATOM 722 C C . SER A 1 93 ? -5.228 -6.160 -4.275 1.00 97.19 93 SER A C 1
ATOM 724 O O . SER A 1 93 ? -4.812 -6.518 -3.174 1.00 97.19 93 SER A O 1
ATOM 726 N N . ALA A 1 94 ? -6.342 -6.666 -4.816 1.00 97.62 94 ALA A N 1
ATOM 727 C CA . ALA A 1 94 ? -7.147 -7.703 -4.177 1.00 97.62 94 ALA A CA 1
ATOM 728 C C . ALA A 1 94 ? -6.414 -9.050 -4.105 1.00 97.62 94 ALA A C 1
ATOM 730 O O . ALA A 1 94 ? -6.289 -9.616 -3.023 1.00 97.62 94 ALA A O 1
ATOM 731 N N . GLN A 1 95 ? -5.868 -9.529 -5.227 1.00 97.94 95 GLN A N 1
ATOM 732 C CA . GLN A 1 95 ? -5.151 -10.808 -5.277 1.00 97.94 95 GLN A CA 1
ATOM 733 C C . GLN A 1 95 ? -3.888 -10.806 -4.411 1.00 97.94 95 GLN A C 1
ATOM 735 O O . GLN A 1 95 ? -3.599 -11.800 -3.748 1.00 97.94 95 GLN A O 1
ATOM 740 N N . ALA A 1 96 ? -3.145 -9.695 -4.383 1.00 97.19 96 ALA A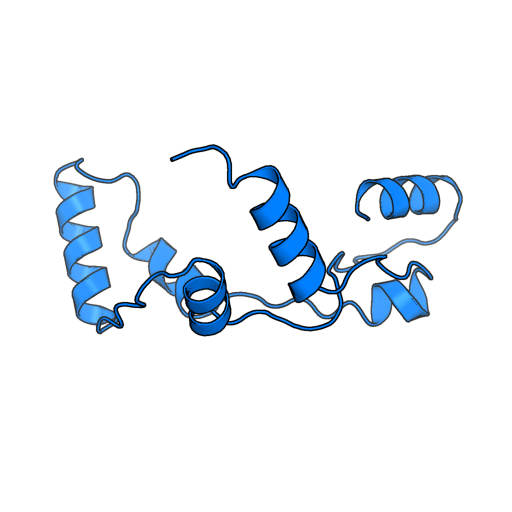 N 1
ATOM 741 C CA . ALA A 1 96 ? -1.982 -9.554 -3.514 1.00 97.19 96 ALA A CA 1
ATOM 742 C C . ALA A 1 96 ? -2.372 -9.662 -2.030 1.00 97.19 96 ALA A C 1
ATOM 744 O O . ALA A 1 96 ? -1.685 -10.325 -1.252 1.00 97.19 96 ALA A O 1
ATOM 745 N N . PHE A 1 97 ? -3.501 -9.060 -1.640 1.00 96.81 97 PHE A N 1
ATOM 746 C CA . PHE A 1 97 ? -4.020 -9.183 -0.281 1.00 96.81 97 PHE A CA 1
ATOM 747 C C . PHE A 1 97 ? -4.497 -10.608 0.030 1.00 96.81 97 PHE A C 1
ATOM 749 O O . PHE A 1 97 ? -4.187 -11.135 1.095 1.00 96.81 97 PHE A O 1
ATOM 756 N N . ASP A 1 98 ? -5.182 -11.270 -0.903 1.00 96.56 98 ASP A N 1
ATOM 757 C CA . ASP A 1 98 ? -5.622 -12.656 -0.725 1.00 96.56 98 ASP A CA 1
ATOM 758 C C . ASP A 1 98 ? -4.423 -13.619 -0.579 1.00 96.56 98 ASP A C 1
ATOM 760 O O . ASP A 1 98 ? -4.443 -14.501 0.282 1.00 96.56 98 ASP A O 1
ATOM 764 N N . LEU A 1 99 ? -3.339 -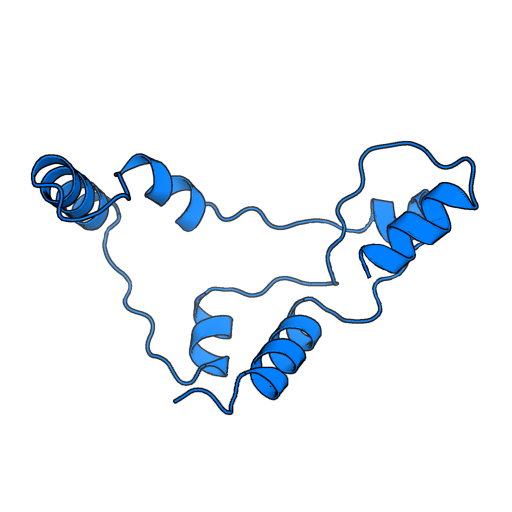13.409 -1.339 1.00 96.44 99 LEU A N 1
ATOM 765 C CA . LEU A 1 99 ? -2.081 -14.156 -1.198 1.00 96.44 99 LEU A CA 1
ATOM 766 C C . LEU A 1 99 ? -1.413 -13.914 0.168 1.00 96.44 99 LEU A C 1
ATOM 768 O O . LEU A 1 99 ? -0.912 -14.846 0.806 1.00 96.44 99 LEU A O 1
ATOM 772 N N . TYR A 1 100 ? -1.432 -12.669 0.652 1.00 95.31 100 TYR A N 1
ATOM 773 C CA . TYR A 1 100 ? -0.966 -12.345 2.000 1.00 95.31 100 TYR A CA 1
ATOM 774 C C . TYR A 1 100 ? -1.776 -13.101 3.062 1.00 95.31 100 TYR A C 1
ATOM 776 O O . TYR A 1 100 ? -1.196 -13.728 3.947 1.00 95.31 100 TYR A O 1
ATOM 784 N N . LEU A 1 101 ? -3.109 -13.126 2.947 1.00 94.75 101 LEU A N 1
ATOM 785 C CA . LEU A 1 101 ? -3.951 -13.884 3.874 1.00 94.75 101 LEU A CA 1
ATOM 786 C C . LEU A 1 101 ? -3.615 -15.374 3.853 1.00 94.75 101 LEU A C 1
ATOM 788 O O . LEU A 1 101 ? -3.499 -15.978 4.912 1.00 94.75 101 LEU A O 1
ATOM 792 N N . GLN A 1 102 ? -3.422 -15.972 2.678 1.00 94.06 102 GLN A N 1
ATOM 793 C CA . GLN A 1 102 ? -3.064 -17.390 2.568 1.00 94.06 102 GLN A CA 1
ATOM 794 C C . GLN A 1 102 ? -1.753 -17.719 3.294 1.00 94.06 102 GLN A C 1
ATOM 796 O O . GLN A 1 102 ? -1.696 -18.714 4.010 1.00 94.06 102 GLN A O 1
ATOM 801 N N . SER A 1 103 ? -0.735 -16.861 3.183 1.00 92.62 103 SER A N 1
ATOM 802 C CA . SER A 1 103 ? 0.556 -17.070 3.860 1.00 92.62 103 SER A CA 1
ATOM 803 C C . SER A 1 103 ? 0.527 -16.808 5.373 1.00 92.62 103 SER A C 1
ATOM 805 O O . SER A 1 103 ? 1.391 -17.308 6.085 1.00 92.62 103 SER A O 1
ATOM 807 N N . HIS A 1 104 ? -0.473 -16.078 5.883 1.00 87.50 104 HIS A N 1
ATOM 808 C CA . HIS A 1 104 ? -0.564 -15.673 7.296 1.00 87.50 104 HIS A CA 1
ATOM 809 C C . HIS A 1 104 ? -1.739 -16.315 8.056 1.00 87.50 104 HIS A C 1
ATOM 811 O O . HIS A 1 104 ? -1.943 -16.039 9.237 1.00 87.50 104 HIS A O 1
ATOM 817 N N . ARG A 1 105 ? -2.499 -17.217 7.421 1.00 68.50 105 ARG A N 1
ATOM 818 C CA . ARG A 1 105 ? -3.624 -17.950 8.038 1.00 68.50 105 ARG A CA 1
ATOM 819 C C . ARG A 1 105 ? -3.221 -18.974 9.107 1.00 68.50 105 ARG A C 1
ATOM 821 O O . ARG A 1 105 ? -4.105 -19.562 9.720 1.00 68.50 105 ARG A O 1
ATOM 828 N N . HIS A 1 106 ? -1.926 -19.157 9.360 1.00 55.44 106 HIS A N 1
ATOM 829 C CA . HIS A 1 106 ? -1.397 -20.070 10.381 1.00 55.44 106 HIS A CA 1
ATOM 830 C C . HIS A 1 106 ? -0.991 -19.389 11.702 1.00 55.44 106 HIS A C 1
ATOM 832 O O . HIS A 1 106 ? -0.478 -20.065 12.586 1.00 55.44 106 HIS A O 1
ATOM 838 N N . GLY A 1 107 ? -1.222 -18.080 11.858 1.00 52.28 107 GLY A N 1
ATOM 839 C CA . GLY A 1 107 ? -0.990 -17.358 13.115 1.00 52.28 107 GLY A CA 1
ATOM 840 C C . GLY A 1 107 ? -2.299 -16.943 13.781 1.00 52.28 107 GLY A C 1
ATOM 841 O O . GLY A 1 107 ? -2.710 -15.790 13.641 1.00 52.28 107 GLY A O 1
ATOM 842 N N . ALA A 1 108 ? -2.955 -17.880 14.466 1.00 41.56 108 ALA A N 1
ATOM 843 C CA . ALA A 1 108 ? -3.993 -17.611 15.459 1.00 41.56 108 ALA A CA 1
ATOM 844 C C . ALA A 1 108 ? -3.525 -18.155 16.810 1.00 41.56 108 ALA A C 1
ATOM 846 O O . ALA A 1 108 ? -2.964 -19.275 16.806 1.00 41.56 108 ALA A O 1
#

Radius of gyration: 18.47 Å; chains: 1; bounding box: 36×34×50 Å

Secondary structure (DSSP, 8-state):
-HHHHHHHHHSS---S------SS---HHHHHHHTT-PPP---HHHHHHHHHHHHHTTS-S--TTHHHHHHS------HHIIIII-PPPSS-HHHHHHHHHHHHTT--

pLDDT: mean 92.36, std 8.62, range [41.56, 98.12]

Foldseek 3Di:
DVVVLVVLVVVDPADDDADPAAPDDDDPVNLCVLVVHDDDDDDLVVVQVVQCVCVVVVNDPDHSVCSVCVVVPDDHDRPCVCPVVVDHDPDHNVVVSNVVCVVCVPPD